Protein AF-A0A931PNJ5-F1 (afdb_monomer)

Secondary structure (DSSP, 8-state):
-----EE----TTSPPTTSGGGHHHHHHHHHHTPPEEE---PPP--HHHHHHHHHHH-GGGGGSTT-----HHHHHHHHHHHHHHHHHHHHHHHHHHHHTTHHHH-TT--EEETT----

Solvent-accessible surface area (backbone atoms only — not comparable to full-atom values): 6842 Å² total; per-residue (Å²): 139,81,88,78,56,49,74,51,86,61,58,83,84,54,76,62,78,60,42,73,84,49,48,67,58,53,54,51,35,26,76,68,53,37,36,39,34,36,54,57,40,66,65,85,64,60,67,81,57,46,49,33,24,48,33,34,75,37,69,75,45,67,73,44,98,81,41,69,95,64,60,65,71,57,20,33,51,43,23,55,56,44,58,59,34,15,29,55,44,42,49,50,53,52,48,31,40,54,78,56,39,50,57,73,81,28,80,57,51,42,83,43,72,40,86,19,82,84,120

Foldseek 3Di:
DDDQAEEDEDDQPDDQLLDCVCVVVLVVCLVVLREYEYEFDFHDDPPLLVLLLVCLVPVVSCPPPPRDPDPNVSSVVSVVVRLVRRLVVLVSVVVSCVVSCSCVVRVSYHYHYHSNPVD

Nearest PDB structures (foldseek):
  3nur-assembly1_A  TM=6.161E-01  e=8.110E-03  Staphylococcus aureus
  3fg9-assembly1_B  TM=3.879E-01  e=5.406E-01  Lactiplantibacillus plantarum
  4dmw-assembly1_A  TM=2.305E-01  e=1.718E+00  Clostridioides difficile

Structure (mmCIF, N/CA/C/O backbone):
data_AF-A0A931PNJ5-F1
#
_entry.id   AF-A0A931PNJ5-F1
#
loop_
_atom_site.group_PDB
_atom_site.id
_atom_site.type_symbol
_atom_site.label_atom_id
_atom_site.label_alt_id
_atom_site.label_comp_id
_atom_site.label_asym_id
_atom_site.label_entity_id
_atom_site.label_seq_id
_atom_site.pdbx_PDB_ins_code
_atom_site.Cartn_x
_atom_site.Cartn_y
_atom_site.Cartn_z
_atom_site.occupancy
_atom_site.B_iso_or_equiv
_atom_site.auth_seq_id
_atom_site.auth_comp_id
_atom_site.auth_asym_id
_atom_site.auth_atom_id
_atom_site.pdbx_PDB_model_num
ATOM 1 N N . MET A 1 1 ? 3.421 -19.676 21.595 1.00 74.56 1 MET A N 1
ATOM 2 C CA . MET A 1 1 ? 3.730 -18.462 20.802 1.00 74.56 1 MET A CA 1
ATOM 3 C C . MET A 1 1 ? 2.553 -17.492 20.942 1.00 74.56 1 MET A C 1
ATOM 5 O O . MET A 1 1 ? 1.430 -17.975 20.965 1.00 74.56 1 MET A O 1
ATOM 9 N N . ARG A 1 2 ? 2.766 -16.178 21.127 1.00 88.31 2 ARG A N 1
ATOM 10 C CA . ARG A 1 2 ? 1.683 -15.168 21.204 1.00 88.31 2 ARG A CA 1
ATOM 11 C C . ARG A 1 2 ? 1.774 -14.240 19.992 1.00 88.31 2 ARG A C 1
ATOM 13 O O . ARG A 1 2 ? 2.871 -13.781 19.684 1.00 88.31 2 ARG A O 1
ATOM 20 N N . LEU A 1 3 ? 0.646 -13.969 19.334 1.00 93.56 3 LEU A N 1
ATOM 21 C CA . LEU A 1 3 ? 0.572 -13.014 18.223 1.00 93.56 3 LEU A CA 1
ATOM 22 C C . LEU A 1 3 ? 0.818 -11.580 18.716 1.00 93.56 3 LEU A C 1
ATOM 24 O O . LEU A 1 3 ? 0.561 -11.257 19.879 1.00 93.56 3 LEU A O 1
ATOM 28 N N . ARG A 1 4 ? 1.343 -10.730 17.828 1.00 94.81 4 ARG A N 1
ATOM 29 C CA . ARG A 1 4 ? 1.698 -9.330 18.123 1.00 94.81 4 ARG A CA 1
ATOM 30 C C . ARG A 1 4 ? 1.040 -8.308 17.199 1.00 94.81 4 ARG A C 1
ATOM 32 O O . ARG A 1 4 ? 1.204 -7.121 17.442 1.00 94.81 4 ARG A O 1
ATOM 39 N N . GLY A 1 5 ? 0.302 -8.760 16.192 1.00 94.88 5 GLY A N 1
ATOM 40 C CA . GLY A 1 5 ? -0.344 -7.917 15.195 1.00 94.88 5 GLY A CA 1
ATOM 41 C C . GLY A 1 5 ? -1.012 -8.761 14.116 1.00 94.88 5 GLY A C 1
ATOM 42 O O . GLY A 1 5 ? -0.880 -9.989 14.117 1.00 94.88 5 GLY A O 1
ATOM 43 N N . LEU A 1 6 ? -1.713 -8.077 13.221 1.00 94.88 6 LEU A N 1
ATOM 44 C CA . LEU A 1 6 ? -2.302 -8.623 12.005 1.00 94.88 6 LEU A CA 1
ATOM 45 C C . LEU A 1 6 ? -1.754 -7.846 10.808 1.00 94.88 6 LEU A C 1
ATOM 47 O O . LEU A 1 6 ? -1.704 -6.622 10.868 1.00 94.88 6 LEU A O 1
ATOM 51 N N . ASP A 1 7 ? -1.405 -8.544 9.731 1.00 94.44 7 ASP A N 1
ATOM 52 C CA . ASP A 1 7 ? -1.092 -7.935 8.437 1.00 94.44 7 ASP A CA 1
ATOM 53 C C . ASP A 1 7 ? -2.192 -8.292 7.431 1.00 94.44 7 ASP A C 1
ATOM 55 O O . ASP A 1 7 ? -2.580 -9.460 7.324 1.00 94.44 7 ASP A O 1
ATOM 59 N N . ILE A 1 8 ? -2.724 -7.286 6.736 1.00 92.94 8 ILE A N 1
ATOM 60 C CA . ILE A 1 8 ? -3.592 -7.493 5.577 1.00 92.94 8 ILE A CA 1
ATOM 61 C C . ILE A 1 8 ? -2.733 -7.286 4.335 1.00 92.94 8 ILE A C 1
ATOM 63 O O . ILE A 1 8 ? -2.354 -6.159 4.005 1.00 92.94 8 ILE A O 1
ATOM 67 N N . ALA A 1 9 ? -2.466 -8.390 3.636 1.00 87.81 9 ALA A N 1
ATOM 68 C CA . ALA A 1 9 ? -1.747 -8.367 2.375 1.00 87.81 9 ALA A CA 1
ATOM 69 C C . ALA A 1 9 ? -2.511 -7.508 1.363 1.00 87.81 9 ALA A C 1
ATOM 71 O O . ALA A 1 9 ? -3.660 -7.785 1.013 1.00 87.81 9 ALA A O 1
ATOM 72 N N . ASN A 1 10 ? -1.857 -6.445 0.918 1.00 87.38 10 ASN A N 1
ATOM 73 C CA . ASN A 1 10 ? -2.461 -5.442 0.068 1.00 87.38 10 ASN A CA 1
ATOM 74 C C . ASN A 1 10 ? -2.487 -5.941 -1.388 1.00 87.38 10 ASN A C 1
ATOM 76 O O . ASN A 1 10 ? -1.516 -6.528 -1.872 1.00 87.38 10 ASN A O 1
ATOM 80 N N . SER A 1 11 ? -3.596 -5.735 -2.095 1.00 84.56 11 SER A N 1
ATOM 81 C CA . SER A 1 11 ? -3.750 -6.176 -3.484 1.00 84.56 11 SER A CA 1
ATOM 82 C C . SER A 1 11 ? -4.700 -5.264 -4.254 1.00 84.56 11 SER A C 1
ATOM 84 O O . SER A 1 11 ? -5.516 -4.555 -3.667 1.00 84.56 11 SER A O 1
ATOM 86 N N . ALA A 1 12 ? -4.606 -5.293 -5.585 1.00 79.50 12 ALA A N 1
ATOM 87 C CA . ALA A 1 12 ? -5.518 -4.542 -6.448 1.00 79.50 12 ALA A CA 1
ATOM 88 C C . ALA A 1 12 ? -6.967 -5.056 -6.370 1.00 79.50 12 ALA A C 1
ATOM 90 O O . ALA A 1 12 ? -7.900 -4.297 -6.608 1.00 79.50 12 ALA A O 1
ATOM 91 N N . ASP A 1 13 ? -7.142 -6.327 -6.003 1.00 86.12 13 ASP A N 1
ATOM 92 C CA . ASP A 1 13 ? -8.441 -7.000 -5.908 1.00 86.12 13 ASP A CA 1
ATOM 93 C C . ASP A 1 13 ? -9.038 -6.927 -4.494 1.00 86.12 13 ASP A C 1
ATOM 95 O O . ASP A 1 13 ? -10.051 -7.566 -4.193 1.00 86.12 13 ASP A O 1
ATOM 99 N N . LEU A 1 14 ? -8.396 -6.180 -3.591 1.00 89.44 14 LEU A N 1
ATOM 100 C CA . LEU A 1 14 ? -8.866 -6.030 -2.228 1.00 89.44 14 LEU A CA 1
ATOM 101 C C . LEU A 1 14 ? -10.219 -5.311 -2.233 1.00 89.44 14 LEU A C 1
ATOM 103 O O . LEU A 1 14 ? -10.382 -4.247 -2.835 1.00 89.44 14 LEU A O 1
ATOM 107 N N . LYS A 1 15 ? -11.203 -5.878 -1.527 1.00 94.00 15 LYS A N 1
ATOM 108 C CA . LYS A 1 15 ? -12.497 -5.217 -1.344 1.00 94.00 15 LYS A CA 1
ATOM 109 C C . LYS A 1 15 ? -12.254 -3.830 -0.732 1.00 94.00 15 LYS A C 1
ATOM 111 O O . LYS A 1 15 ? -11.513 -3.761 0.249 1.00 94.00 15 LYS A O 1
ATOM 116 N N . PRO A 1 16 ? -12.848 -2.738 -1.249 1.00 93.38 16 PRO A N 1
ATOM 117 C CA . PRO A 1 16 ? -12.517 -1.408 -0.757 1.00 93.38 16 PRO A CA 1
ATOM 118 C C . PRO A 1 16 ? -12.710 -1.291 0.754 1.00 93.38 16 PRO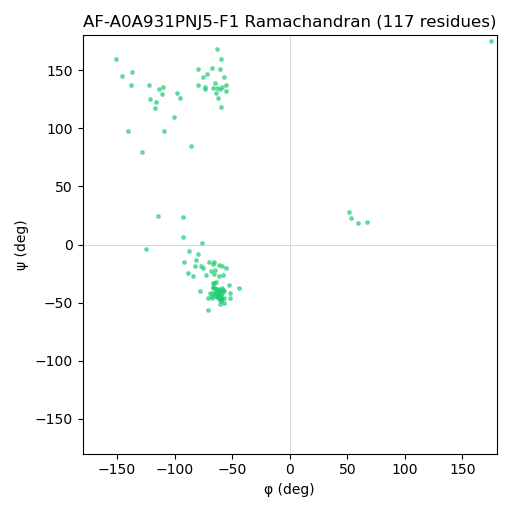 A C 1
ATOM 120 O O . PRO A 1 16 ? -13.691 -1.801 1.292 1.00 93.38 16 PRO A O 1
ATOM 123 N N . LEU A 1 17 ? -11.779 -0.644 1.456 1.00 95.25 17 LEU A N 1
ATOM 124 C CA . LEU A 1 17 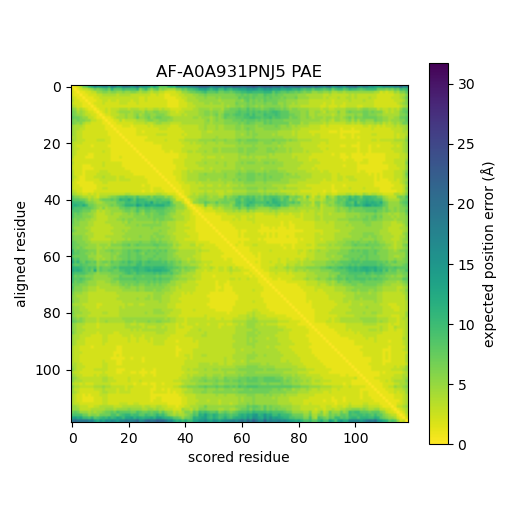? -11.754 -0.659 2.929 1.00 95.25 17 LEU A CA 1
ATOM 125 C C . LEU A 1 17 ? -12.943 0.073 3.575 1.00 95.25 17 LEU A C 1
ATOM 127 O O . LEU A 1 17 ? -13.238 -0.145 4.749 1.00 95.25 17 LEU A O 1
ATOM 131 N N . TRP A 1 18 ? -13.642 0.907 2.800 1.00 95.25 18 TRP A N 1
ATOM 132 C CA . TRP A 1 18 ? -14.896 1.552 3.192 1.00 95.25 18 TRP A CA 1
ATOM 133 C C . TRP A 1 18 ? -16.129 0.644 3.078 1.00 95.25 18 TRP A C 1
ATOM 135 O O . TRP A 1 18 ? -17.214 1.030 3.507 1.00 95.25 18 TRP A O 1
ATOM 145 N N . ASP A 1 19 ? -15.995 -0.552 2.504 1.00 97.50 19 ASP A N 1
ATOM 146 C CA . ASP A 1 19 ? -17.103 -1.492 2.370 1.00 97.50 19 ASP A CA 1
ATOM 147 C C . ASP A 1 19 ? -17.454 -2.143 3.730 1.00 97.50 19 ASP A C 1
ATOM 149 O O . ASP A 1 19 ? -16.556 -2.629 4.433 1.00 97.50 19 ASP A O 1
ATOM 153 N N . PRO A 1 20 ? -18.749 -2.223 4.109 1.00 96.00 20 PRO A N 1
ATOM 154 C CA . PRO A 1 20 ? -19.193 -2.854 5.355 1.00 96.00 20 PRO A CA 1
ATOM 155 C C . PRO A 1 20 ? -18.747 -4.308 5.544 1.00 96.00 20 PRO A C 1
ATOM 157 O O . PRO A 1 20 ? -18.715 -4.779 6.682 1.00 96.00 20 PRO A O 1
ATOM 160 N N . TYR A 1 21 ? -18.374 -5.006 4.467 1.00 97.38 21 TYR A N 1
ATOM 161 C CA . TYR A 1 21 ? -17.747 -6.328 4.492 1.00 97.38 21 TYR A CA 1
ATOM 162 C C . TYR A 1 21 ? -16.643 -6.451 5.552 1.00 97.38 21 TYR A C 1
ATOM 164 O O . TYR A 1 21 ? -16.534 -7.479 6.217 1.00 97.38 21 TYR A O 1
ATOM 172 N N . TRP A 1 22 ? -15.859 -5.392 5.760 1.00 97.38 22 TRP A N 1
ATOM 173 C CA . TRP A 1 22 ? -14.734 -5.400 6.691 1.00 97.38 22 TRP A CA 1
ATOM 174 C C . TRP A 1 22 ? -15.109 -5.177 8.158 1.00 97.38 22 TRP A C 1
ATOM 176 O O . TRP A 1 22 ? -14.288 -5.416 9.045 1.00 97.38 22 TRP A O 1
ATOM 186 N N . LYS A 1 23 ? -16.342 -4.736 8.442 1.00 97.06 23 LYS A N 1
ATOM 187 C CA . LYS A 1 23 ? -16.776 -4.354 9.792 1.00 97.06 23 LYS A CA 1
ATOM 188 C C . LYS A 1 23 ? -16.486 -5.428 10.853 1.00 97.06 23 LYS A C 1
ATOM 190 O O . LYS A 1 23 ? -15.940 -5.055 11.891 1.00 97.06 23 LYS A O 1
ATOM 195 N N . PRO A 1 24 ? -16.779 -6.727 10.630 1.00 98.06 24 PRO A N 1
ATOM 196 C CA . PRO A 1 24 ? -16.492 -7.750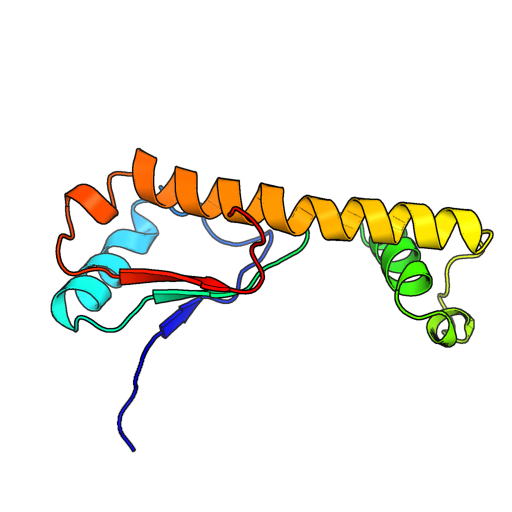 11.633 1.00 98.06 24 PRO A CA 1
ATOM 197 C C . PRO A 1 24 ? -15.002 -7.835 11.981 1.00 98.06 24 PRO A C 1
ATOM 199 O O . PRO A 1 24 ? -14.651 -7.982 13.149 1.00 98.06 24 PRO A O 1
ATOM 202 N N . LEU A 1 25 ? -14.118 -7.692 10.989 1.00 97.25 25 LEU A N 1
ATOM 203 C CA . LEU A 1 25 ? -12.675 -7.722 11.209 1.00 97.25 25 LEU A CA 1
ATOM 204 C C . LEU A 1 25 ? -12.205 -6.494 11.999 1.00 97.25 25 LEU A C 1
ATOM 206 O O . LEU A 1 25 ? -11.447 -6.637 12.957 1.00 97.25 25 LEU A O 1
ATOM 210 N N . TRP A 1 26 ? -12.692 -5.302 11.644 1.00 97.50 26 TRP A N 1
ATOM 211 C CA . TRP A 1 26 ? -12.372 -4.069 12.368 1.00 97.50 26 TRP A CA 1
ATOM 212 C C . TRP A 1 26 ? -12.781 -4.132 13.839 1.00 97.50 26 TRP A C 1
ATOM 214 O O . TRP A 1 26 ? -12.017 -3.714 14.708 1.00 97.50 26 TRP A O 1
ATOM 224 N N . ASP A 1 27 ? -13.958 -4.691 14.124 1.00 97.69 27 ASP A N 1
ATOM 225 C CA . ASP A 1 27 ? -14.471 -4.817 15.487 1.00 97.69 27 ASP A CA 1
ATOM 226 C C . ASP A 1 27 ? -13.609 -5.797 16.322 1.00 97.69 27 ASP A C 1
ATOM 228 O O . ASP A 1 27 ? -13.319 -5.534 17.490 1.00 97.69 27 ASP A O 1
ATOM 232 N N . VAL A 1 28 ? -13.107 -6.884 15.719 1.00 97.38 28 VAL A N 1
ATOM 233 C CA . VAL A 1 28 ? -12.181 -7.826 16.382 1.00 97.38 28 VAL A CA 1
ATOM 234 C C . VAL A 1 28 ? -10.807 -7.199 16.641 1.00 97.38 28 VAL A C 1
ATOM 236 O O . VAL A 1 28 ? -10.221 -7.394 17.710 1.00 97.38 28 VAL A O 1
ATOM 239 N N . ILE A 1 29 ? -10.272 -6.438 15.687 1.00 97.38 29 ILE A N 1
ATOM 240 C CA . ILE A 1 29 ? -8.980 -5.757 15.850 1.00 97.38 29 ILE A CA 1
ATOM 241 C C . ILE A 1 29 ? -9.058 -4.741 16.995 1.00 97.38 29 ILE A C 1
ATOM 243 O O . ILE A 1 29 ? -8.173 -4.722 17.853 1.00 97.38 29 ILE A O 1
ATOM 247 N N . ASP A 1 30 ? -10.136 -3.955 17.068 1.00 97.81 30 ASP A N 1
ATOM 248 C CA . ASP A 1 30 ? -10.355 -3.017 18.174 1.00 97.81 30 ASP A CA 1
ATOM 249 C C . ASP A 1 30 ? -10.412 -3.737 19.531 1.00 97.81 30 ASP A C 1
ATOM 251 O O . ASP A 1 30 ? -9.687 -3.374 20.460 1.00 97.81 30 ASP A O 1
ATOM 255 N N . ALA A 1 31 ? -11.199 -4.815 19.623 1.00 97.69 31 ALA A N 1
ATOM 256 C CA . ALA A 1 31 ? -11.372 -5.577 20.858 1.00 97.69 31 ALA A CA 1
ATOM 257 C C . ALA A 1 31 ? -10.063 -6.220 21.350 1.00 97.69 31 ALA A C 1
ATOM 259 O O . ALA A 1 31 ? -9.780 -6.245 22.551 1.00 97.69 31 ALA A O 1
ATOM 260 N N . THR A 1 32 ? -9.246 -6.733 20.427 1.00 96.81 32 THR A N 1
ATOM 261 C CA . THR A 1 32 ? -7.973 -7.398 20.749 1.00 96.81 32 THR A CA 1
ATOM 262 C C . THR A 1 32 ? -6.819 -6.427 20.974 1.00 96.81 32 THR A C 1
ATOM 264 O O . THR A 1 32 ? -5.819 -6.807 21.588 1.00 96.81 32 THR A O 1
ATOM 267 N N . LYS A 1 33 ? -6.942 -5.178 20.501 1.00 96.31 33 LYS A N 1
ATOM 268 C CA . LYS A 1 33 ? -5.900 -4.138 20.564 1.00 96.31 33 LYS A CA 1
ATOM 269 C C . LYS A 1 33 ? -4.603 -4.534 19.852 1.00 96.31 33 LYS A C 1
ATOM 271 O O . LYS A 1 33 ? -3.545 -3.953 20.116 1.00 96.31 33 LYS A O 1
ATOM 276 N N . LEU A 1 34 ? -4.669 -5.534 18.974 1.00 96.75 34 LEU A N 1
ATOM 277 C CA . LEU A 1 34 ? -3.549 -5.907 18.125 1.00 96.75 34 LEU A CA 1
ATOM 278 C C . LEU A 1 34 ? -3.390 -4.843 17.029 1.00 96.75 34 LEU A C 1
ATOM 280 O O . LEU A 1 34 ? -4.389 -4.412 16.456 1.00 96.75 34 LEU A O 1
ATOM 284 N N . PRO A 1 35 ? -2.161 -4.390 16.733 1.00 96.88 35 PRO A N 1
ATOM 285 C CA . PRO A 1 35 ? -1.935 -3.464 15.637 1.00 96.88 35 PRO A CA 1
ATOM 286 C C . PRO A 1 35 ? -2.271 -4.123 14.298 1.00 96.88 35 PRO A C 1
ATOM 288 O O . PRO A 1 35 ? -1.947 -5.291 14.063 1.00 9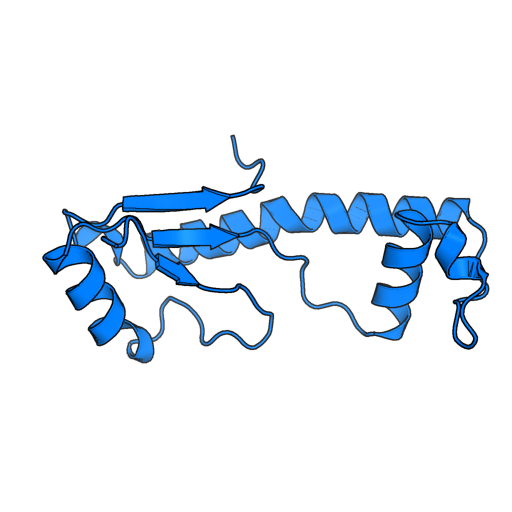6.88 35 PRO A O 1
ATOM 291 N N . LEU A 1 36 ? -2.912 -3.344 13.434 1.00 96.88 36 LEU A N 1
ATOM 292 C CA . LEU A 1 36 ? -3.193 -3.676 12.048 1.00 96.88 36 LEU A CA 1
ATOM 293 C C . LEU A 1 36 ? -2.105 -3.077 11.164 1.00 96.88 36 LEU A C 1
ATOM 295 O O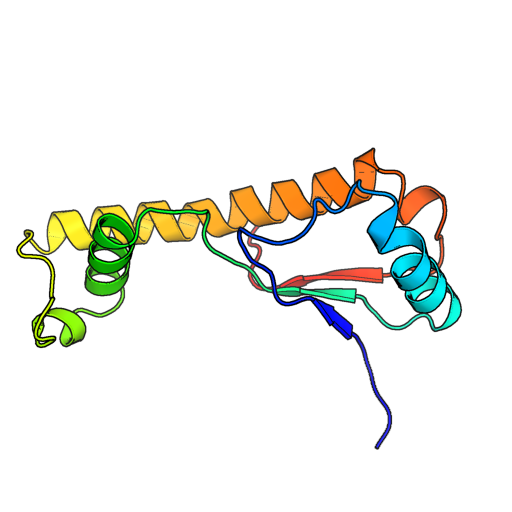 . LEU A 1 36 ? -1.862 -1.872 11.199 1.00 96.88 36 LEU A O 1
ATOM 299 N N . HIS A 1 37 ? -1.489 -3.922 10.354 1.00 95.94 37 HIS A N 1
ATOM 300 C CA . HIS A 1 37 ? -0.451 -3.573 9.408 1.00 95.94 37 HIS A CA 1
ATOM 301 C C . HIS A 1 37 ? -0.989 -3.690 7.983 1.00 95.94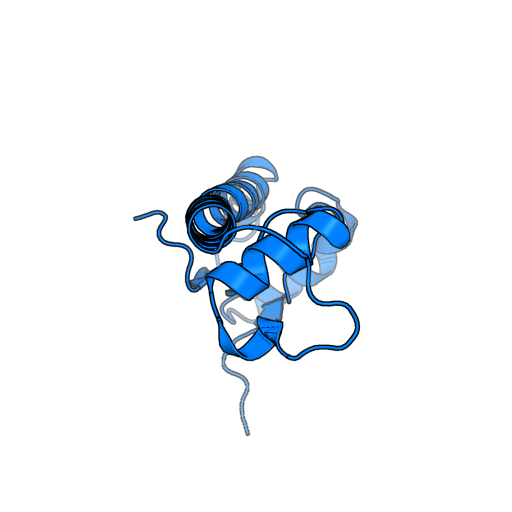 37 HIS A C 1
ATOM 303 O O . HIS A 1 37 ? -1.659 -4.664 7.636 1.00 95.94 37 HIS A O 1
ATOM 309 N N . PHE A 1 38 ? -0.674 -2.688 7.169 1.00 94.38 38 PHE A N 1
ATOM 310 C CA . PHE A 1 38 ? -0.682 -2.817 5.720 1.00 94.38 38 PHE A CA 1
ATOM 311 C C . PHE A 1 38 ? 0.740 -2.611 5.226 1.00 94.38 38 PHE A C 1
ATOM 313 O O . PHE A 1 38 ? 1.353 -1.567 5.482 1.00 94.38 38 PHE A O 1
ATOM 320 N N . HIS A 1 39 ? 1.254 -3.608 4.519 1.00 91.12 39 HIS A N 1
ATOM 321 C CA . HIS A 1 39 ? 2.482 -3.471 3.762 1.00 91.12 39 HIS A CA 1
ATOM 322 C C . HIS A 1 39 ? 2.218 -2.765 2.430 1.00 91.12 39 HIS A C 1
ATOM 324 O O . HIS A 1 39 ? 1.119 -2.839 1.867 1.00 91.12 39 HIS A O 1
ATOM 330 N N . THR A 1 40 ? 3.231 -2.057 1.939 1.00 86.25 40 THR A N 1
ATOM 331 C CA . THR A 1 40 ? 3.130 -1.306 0.695 1.00 86.25 40 THR A CA 1
ATOM 332 C C . THR A 1 40 ? 2.821 -2.204 -0.502 1.00 86.25 40 THR A C 1
ATOM 334 O O . THR A 1 40 ? 3.180 -3.383 -0.534 1.00 86.25 40 THR A O 1
ATOM 337 N N . VAL A 1 41 ? 2.147 -1.646 -1.504 1.00 82.19 41 VAL A N 1
ATOM 338 C CA . VAL A 1 41 ? 1.913 -2.314 -2.785 1.00 82.19 41 VAL A CA 1
ATOM 339 C C . VAL A 1 41 ? 1.928 -1.290 -3.906 1.00 82.19 41 VAL A C 1
ATOM 341 O O . VAL A 1 41 ? 1.452 -0.162 -3.748 1.00 82.19 41 VAL A O 1
ATOM 344 N N . SER A 1 42 ? 2.447 -1.703 -5.060 1.00 79.31 42 SER A N 1
ATOM 345 C CA . SER A 1 42 ? 2.291 -0.945 -6.299 1.00 79.31 42 SER A CA 1
ATOM 346 C C . SER A 1 42 ? 0.822 -0.778 -6.663 1.00 79.31 42 SER A C 1
ATOM 348 O O . SER A 1 42 ? -0.035 -1.555 -6.243 1.00 79.31 42 SER A O 1
ATOM 350 N N . GLY A 1 43 ? 0.513 0.209 -7.505 1.00 78.44 43 GLY A N 1
ATOM 351 C CA . GLY A 1 43 ? -0.813 0.281 -8.115 1.00 78.44 43 GLY A CA 1
ATOM 352 C C . GLY A 1 43 ? -1.088 -0.918 -9.006 1.00 78.44 43 GLY A C 1
ATOM 353 O O . GLY A 1 43 ? -0.185 -1.692 -9.348 1.00 78.44 43 GLY A O 1
ATOM 354 N N . TYR A 1 44 ? -2.352 -1.048 -9.403 1.00 84.88 44 TYR A N 1
ATOM 355 C CA . TYR A 1 44 ? -2.687 -1.920 -10.514 1.00 84.88 44 TYR A CA 1
ATOM 356 C C . TYR A 1 44 ? -2.001 -1.399 -11.776 1.00 84.88 44 TYR A C 1
ATOM 358 O O . TYR A 1 44 ? -2.164 -0.239 -12.161 1.00 84.88 44 TYR A O 1
ATOM 366 N N . VAL A 1 45 ? -1.245 -2.278 -12.418 1.00 87.00 45 VAL A N 1
ATOM 367 C CA . VAL A 1 45 ? -0.575 -2.026 -13.688 1.00 87.00 45 VAL A CA 1
ATOM 368 C C . VAL A 1 45 ? -0.749 -3.273 -14.555 1.00 87.00 45 VAL A C 1
ATOM 370 O O . VAL A 1 45 ? -0.600 -4.382 -14.035 1.00 87.00 45 VAL A O 1
ATOM 373 N N . PRO A 1 46 ? -1.060 -3.139 -15.858 1.00 91.06 46 PRO A N 1
ATOM 374 C CA . PRO A 1 46 ? -1.137 -4.292 -16.747 1.00 91.06 46 PRO A CA 1
ATOM 375 C C . PRO A 1 46 ? 0.174 -5.088 -16.761 1.00 91.06 46 PRO A C 1
ATOM 377 O O . PRO A 1 46 ? 1.259 -4.502 -16.739 1.00 91.06 46 PRO A O 1
ATOM 380 N N . ASP A 1 47 ? 0.088 -6.414 -16.871 1.00 91.12 47 ASP A N 1
ATOM 381 C CA . ASP A 1 47 ? 1.240 -7.324 -16.774 1.00 91.12 47 ASP A CA 1
ATOM 382 C C . ASP A 1 47 ? 2.413 -6.957 -17.692 1.00 91.12 47 ASP A C 1
ATOM 384 O O . ASP A 1 47 ? 3.570 -6.986 -17.269 1.00 91.12 47 ASP A O 1
ATOM 388 N N . HIS A 1 48 ? 2.132 -6.566 -18.938 1.00 92.50 48 HIS A N 1
ATOM 389 C CA . HIS A 1 48 ? 3.175 -6.186 -19.893 1.00 92.50 48 HIS A CA 1
ATOM 390 C C . HIS A 1 48 ? 3.953 -4.932 -19.452 1.00 92.50 48 HIS A C 1
ATOM 392 O O . HIS A 1 48 ? 5.158 -4.851 -19.679 1.00 92.50 48 HIS A O 1
ATOM 398 N N . ILE A 1 49 ? 3.307 -3.994 -18.749 1.00 93.56 49 ILE A N 1
ATOM 399 C CA . ILE A 1 49 ? 3.959 -2.822 -18.147 1.00 93.56 49 ILE A CA 1
ATOM 400 C C . ILE A 1 49 ? 4.689 -3.213 -16.859 1.00 93.56 49 ILE A C 1
ATOM 402 O O . ILE A 1 49 ? 5.819 -2.783 -16.623 1.00 93.56 49 ILE A O 1
ATOM 406 N N . ARG A 1 50 ? 4.085 -4.083 -16.041 1.00 92.75 50 ARG A N 1
ATOM 407 C CA . ARG A 1 50 ? 4.682 -4.570 -14.789 1.00 92.75 50 ARG A CA 1
ATOM 408 C C . ARG A 1 50 ? 6.039 -5.236 -15.017 1.00 92.75 50 ARG A C 1
ATOM 410 O O . ARG A 1 50 ? 6.974 -5.019 -14.248 1.00 92.75 50 ARG A O 1
ATOM 417 N N . LYS A 1 51 ? 6.173 -6.016 -16.093 1.00 95.00 51 LYS A N 1
ATOM 418 C CA . LYS A 1 51 ? 7.447 -6.644 -16.477 1.00 95.00 51 LYS A CA 1
ATOM 419 C C . LYS A 1 51 ? 8.532 -5.609 -16.787 1.00 95.00 51 LYS A C 1
ATOM 421 O O . LYS A 1 51 ? 9.674 -5.807 -16.380 1.00 95.00 51 LYS A O 1
ATOM 426 N N . ILE A 1 52 ? 8.179 -4.489 -17.429 1.00 96.62 52 ILE A N 1
ATOM 427 C CA . ILE A 1 52 ? 9.114 -3.383 -17.710 1.00 96.62 52 ILE A CA 1
ATOM 428 C C . ILE A 1 52 ? 9.586 -2.739 -16.401 1.00 96.62 52 ILE A C 1
ATOM 430 O O . ILE A 1 52 ? 10.781 -2.511 -16.218 1.00 96.62 52 ILE A O 1
ATOM 434 N N . MET A 1 53 ? 8.666 -2.497 -15.462 1.00 95.31 53 MET A N 1
ATOM 435 C CA . MET A 1 53 ? 9.001 -1.950 -14.141 1.00 95.31 53 MET A CA 1
ATOM 436 C C . MET A 1 53 ? 9.957 -2.874 -13.385 1.00 95.31 53 MET A C 1
ATOM 438 O O . MET A 1 53 ? 10.959 -2.423 -12.839 1.00 95.31 53 MET A O 1
ATOM 442 N N . PHE A 1 54 ? 9.678 -4.179 -13.376 1.00 94.38 54 PHE A N 1
ATOM 443 C CA . PHE A 1 54 ? 10.542 -5.142 -12.701 1.00 94.38 54 PHE A CA 1
ATOM 444 C C . PHE A 1 54 ? 11.917 -5.269 -13.351 1.00 94.38 54 PHE A C 1
ATOM 446 O O . PHE A 1 54 ? 12.900 -5.371 -12.623 1.00 94.38 54 PHE A O 1
ATOM 453 N N . LEU A 1 55 ? 12.013 -5.198 -14.681 1.00 96.88 55 LEU A N 1
ATOM 454 C CA . LEU A 1 55 ? 13.300 -5.126 -15.375 1.00 96.88 55 LEU A CA 1
ATOM 455 C C . LEU A 1 55 ? 14.128 -3.911 -14.920 1.00 96.88 55 LEU A C 1
ATOM 457 O O . LEU A 1 55 ? 15.339 -4.015 -14.746 1.00 96.88 55 LEU A O 1
ATOM 461 N N . GLY A 1 56 ? 13.482 -2.764 -14.695 1.00 96.50 56 GLY A N 1
ATOM 462 C CA . GLY A 1 56 ? 14.150 -1.556 -14.211 1.00 96.50 56 GLY A CA 1
ATOM 463 C C . GLY A 1 56 ? 14.711 -1.671 -12.792 1.00 96.50 56 GLY A C 1
ATOM 464 O O . GLY A 1 56 ? 15.747 -1.069 -12.512 1.00 96.50 56 GLY A O 1
ATOM 465 N N . GLY A 1 57 ? 14.046 -2.439 -11.921 1.00 94.88 57 GLY A N 1
ATOM 466 C CA . GLY A 1 57 ? 14.482 -2.688 -10.542 1.00 94.88 57 GLY A CA 1
ATOM 467 C C . GLY A 1 57 ? 15.500 -3.821 -10.400 1.00 94.88 57 GLY A C 1
ATOM 468 O O . GLY A 1 57 ? 16.319 -3.801 -9.486 1.00 94.88 57 GLY A O 1
ATOM 469 N N . ASP A 1 58 ? 15.475 -4.788 -11.315 1.00 96.12 58 ASP A N 1
ATOM 47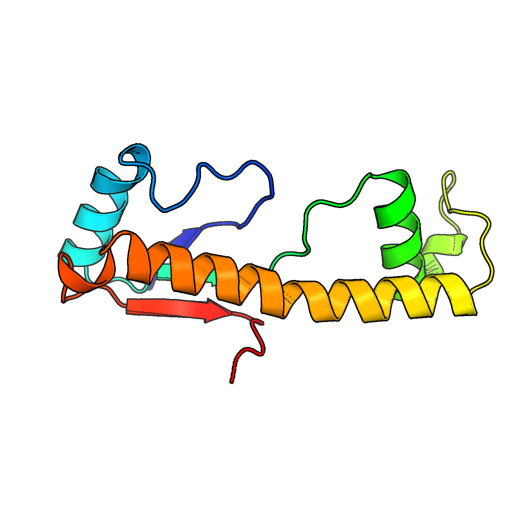0 C CA . ASP A 1 58 ? 16.395 -5.922 -11.345 1.00 96.12 58 ASP A CA 1
ATOM 471 C C . ASP A 1 58 ? 16.806 -6.244 -12.796 1.00 96.12 58 ASP A C 1
ATOM 473 O O . ASP A 1 58 ? 16.093 -6.963 -13.506 1.00 96.12 58 ASP A O 1
ATOM 477 N N . PRO A 1 59 ? 17.982 -5.761 -13.245 1.00 94.81 59 PRO A N 1
ATOM 478 C CA . PRO A 1 59 ? 18.477 -6.003 -14.599 1.00 94.81 59 PRO A CA 1
ATOM 479 C C . PRO A 1 59 ? 18.719 -7.480 -14.932 1.00 94.81 59 PRO A C 1
ATOM 481 O O . PRO A 1 59 ? 18.807 -7.830 -16.109 1.00 94.81 59 PRO A O 1
ATOM 484 N N . SER A 1 60 ? 18.823 -8.371 -13.935 1.00 95.56 60 SER A N 1
ATOM 485 C CA . SER A 1 60 ? 18.984 -9.807 -14.197 1.00 95.56 60 SER A CA 1
ATOM 486 C C . SER A 1 60 ? 17.757 -10.409 -14.894 1.00 95.56 60 SER A C 1
ATOM 488 O O . SER A 1 60 ? 17.882 -11.399 -15.620 1.00 95.56 60 SER A O 1
ATOM 490 N N . ARG A 1 61 ? 16.596 -9.750 -14.774 1.00 95.06 61 ARG A N 1
ATOM 491 C CA . ARG A 1 61 ? 15.337 -10.127 -15.430 1.00 95.06 61 ARG A CA 1
ATOM 492 C C . ARG A 1 61 ? 15.364 -10.012 -16.947 1.00 95.06 61 ARG A C 1
ATOM 494 O O . ARG A 1 61 ? 14.519 -10.622 -17.590 1.00 95.06 61 ARG A O 1
ATOM 501 N N . ALA A 1 62 ? 16.352 -9.328 -17.524 1.00 94.38 62 ALA A N 1
ATOM 502 C CA . ALA A 1 62 ? 16.584 -9.326 -18.969 1.00 94.38 62 ALA A CA 1
ATOM 503 C C . ALA A 1 62 ? 16.833 -10.738 -19.539 1.00 94.38 62 ALA A C 1
ATOM 505 O O . ALA A 1 62 ? 16.724 -10.946 -20.740 1.00 94.38 62 ALA A O 1
ATOM 506 N N . LYS A 1 63 ? 17.185 -11.710 -18.684 1.00 94.56 63 LYS A N 1
ATOM 507 C CA . LYS A 1 63 ? 17.441 -13.107 -19.066 1.00 94.56 63 LYS A CA 1
ATOM 508 C C . LYS A 1 63 ? 16.185 -13.984 -19.084 1.00 94.56 63 LYS A C 1
ATOM 510 O O . LYS A 1 63 ? 16.290 -15.164 -19.411 1.00 94.56 63 LYS A O 1
ATOM 515 N N . LEU A 1 64 ? 15.030 -13.464 -18.665 1.00 94.12 64 LEU A N 1
ATOM 516 C CA . LEU A 1 64 ? 13.794 -14.243 -18.627 1.00 94.12 64 LEU A CA 1
ATOM 517 C C . LEU A 1 64 ? 13.261 -14.493 -20.050 1.00 94.12 64 LEU A C 1
ATOM 519 O O . LEU A 1 64 ? 13.409 -13.620 -20.904 1.00 94.12 64 LEU A O 1
ATOM 523 N N . PRO A 1 65 ? 12.610 -15.644 -20.315 1.00 93.75 65 PRO A N 1
ATOM 524 C CA . PRO A 1 65 ? 12.092 -15.972 -21.648 1.00 93.75 65 PRO A CA 1
ATOM 525 C C . PRO A 1 65 ? 11.089 -14.955 -22.211 1.00 93.75 65 PRO A C 1
ATOM 527 O O . PRO A 1 65 ? 10.947 -14.832 -23.421 1.00 93.75 65 PRO A O 1
ATOM 530 N N . ASP A 1 66 ? 10.387 -14.239 -21.334 1.00 92.44 66 ASP A N 1
ATOM 531 C CA . ASP A 1 66 ? 9.358 -13.248 -21.645 1.00 92.44 66 ASP A CA 1
ATOM 532 C C . ASP A 1 66 ? 9.770 -11.825 -21.226 1.00 92.44 66 ASP A C 1
ATOM 534 O O . ASP A 1 66 ? 8.914 -10.971 -20.957 1.00 92.44 66 ASP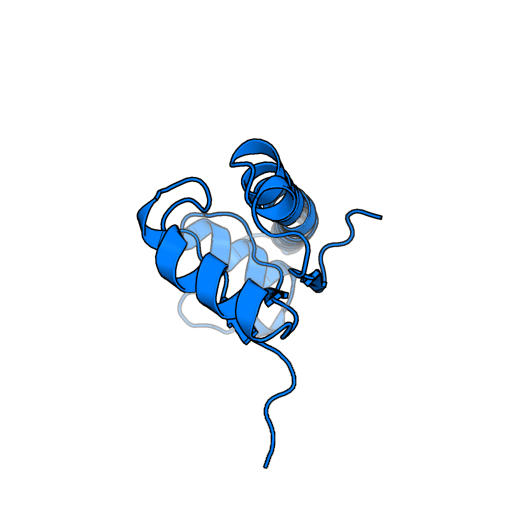 A O 1
ATOM 538 N N . ALA A 1 67 ? 11.082 -11.577 -21.135 1.00 94.31 67 ALA A N 1
ATOM 539 C CA . ALA A 1 67 ? 11.623 -10.270 -20.801 1.00 94.31 67 ALA A CA 1
ATOM 540 C C . ALA A 1 67 ? 11.191 -9.217 -21.843 1.00 94.31 67 ALA A C 1
ATOM 542 O O . ALA A 1 67 ? 11.292 -9.465 -23.046 1.00 94.31 67 ALA A O 1
ATOM 543 N N . PRO A 1 68 ? 10.729 -8.029 -21.412 1.00 95.19 68 PRO A N 1
ATOM 544 C CA . PRO A 1 68 ? 10.403 -6.948 -22.334 1.00 95.19 68 PRO A CA 1
ATOM 545 C C . PRO A 1 68 ? 11.640 -6.472 -23.098 1.00 95.19 68 PRO A C 1
ATOM 547 O O . PRO A 1 68 ? 12.673 -6.195 -22.487 1.00 95.19 68 PRO A O 1
ATOM 550 N N . ASP A 1 69 ? 11.502 -6.294 -24.410 1.00 94.94 69 ASP A N 1
ATOM 551 C CA . ASP A 1 69 ? 12.531 -5.680 -25.251 1.00 94.94 69 ASP A CA 1
ATOM 552 C C . ASP A 1 69 ? 12.389 -4.151 -25.224 1.00 94.94 69 ASP A C 1
ATOM 554 O O . ASP A 1 69 ? 11.690 -3.542 -26.036 1.00 94.94 69 ASP A O 1
ATOM 558 N N . VAL A 1 70 ? 12.981 -3.527 -24.204 1.00 96.69 70 VAL A N 1
ATOM 559 C CA . VAL A 1 70 ? 12.989 -2.069 -24.027 1.00 96.69 70 VAL A CA 1
ATOM 560 C C . VAL A 1 70 ? 14.371 -1.581 -23.586 1.00 96.69 70 VAL A C 1
ATOM 562 O O . VAL A 1 70 ? 15.060 -2.272 -22.830 1.00 96.69 70 VAL A O 1
ATOM 565 N N . PRO A 1 71 ? 14.789 -0.358 -23.968 1.00 97.25 71 PRO A N 1
ATOM 566 C CA . PRO A 1 71 ? 16.036 0.208 -23.472 1.00 97.25 71 PRO A CA 1
ATOM 567 C C . PRO A 1 71 ? 16.042 0.317 -21.940 1.00 97.25 71 PRO A C 1
ATOM 569 O O . PRO A 1 71 ? 15.096 0.827 -21.337 1.00 97.25 71 PRO A O 1
ATOM 572 N N . MET A 1 72 ? 17.147 -0.066 -21.295 1.00 96.25 72 MET A N 1
ATOM 573 C CA . MET A 1 72 ? 17.279 0.001 -19.831 1.00 96.25 72 MET A CA 1
ATOM 574 C C . MET A 1 72 ? 16.962 1.373 -19.202 1.00 96.25 72 MET A C 1
ATOM 576 O O . MET A 1 72 ? 16.404 1.389 -18.104 1.00 96.25 72 MET A O 1
ATOM 580 N N . PRO A 1 73 ? 17.263 2.531 -19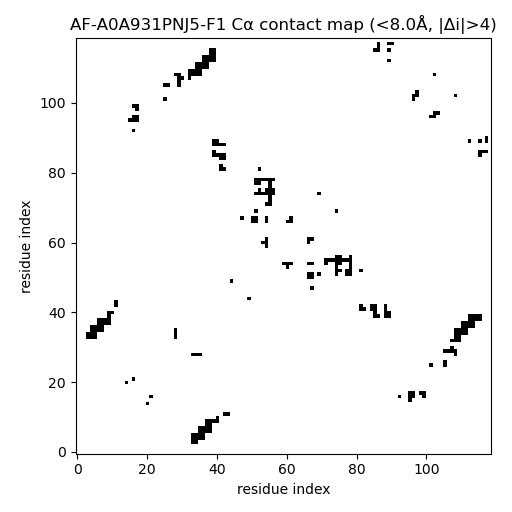.829 1.00 97.50 73 PRO A N 1
ATOM 581 C CA . PRO A 1 73 ? 16.807 3.822 -19.313 1.00 97.50 73 PRO A CA 1
ATOM 582 C C . PRO A 1 73 ? 15.279 3.935 -19.192 1.00 97.50 73 PRO A C 1
ATOM 584 O O . PRO A 1 73 ? 14.797 4.484 -18.205 1.00 97.50 73 PRO A O 1
ATOM 587 N N . VAL A 1 74 ? 14.523 3.368 -20.140 1.00 97.00 74 VAL A N 1
ATOM 588 C CA . VAL A 1 74 ? 13.051 3.337 -20.107 1.00 97.00 74 VAL A CA 1
ATOM 589 C C . VAL A 1 74 ? 12.567 2.449 -18.963 1.00 97.00 74 VAL A C 1
ATOM 591 O O . VAL A 1 74 ? 11.722 2.872 -18.177 1.00 97.00 74 VAL A O 1
ATOM 594 N N . ALA A 1 75 ? 13.148 1.255 -18.808 1.00 97.31 75 ALA A N 1
ATOM 595 C CA . ALA A 1 75 ? 12.808 0.351 -17.710 1.00 97.31 75 ALA A CA 1
ATOM 596 C C . ALA A 1 75 ? 13.078 0.988 -16.334 1.00 97.31 75 ALA A C 1
ATOM 598 O O . ALA A 1 75 ? 12.232 0.931 -15.443 1.00 97.31 75 ALA A O 1
ATOM 599 N N . ARG A 1 76 ? 14.224 1.664 -16.168 1.00 96.56 76 ARG A N 1
ATOM 600 C CA . ARG A 1 76 ? 14.561 2.388 -14.930 1.00 96.56 76 ARG A CA 1
ATOM 601 C C . ARG A 1 76 ? 13.600 3.535 -14.639 1.00 96.56 76 ARG A C 1
ATOM 603 O O . ARG A 1 76 ? 13.202 3.696 -13.490 1.00 96.56 76 ARG A O 1
ATOM 610 N N . ALA A 1 77 ? 13.209 4.303 -15.656 1.00 96.38 77 ALA A N 1
ATOM 611 C CA . ALA A 1 77 ? 12.202 5.348 -15.494 1.00 96.38 77 ALA A CA 1
ATOM 612 C C . ALA A 1 77 ? 10.858 4.754 -15.038 1.00 96.38 77 ALA A C 1
ATOM 614 O O . ALA A 1 77 ? 10.280 5.234 -14.067 1.00 96.38 77 ALA A O 1
ATOM 615 N N . ALA A 1 78 ? 10.414 3.655 -15.659 1.00 95.25 78 ALA A N 1
ATOM 616 C CA . ALA A 1 78 ? 9.193 2.956 -15.261 1.00 95.25 78 ALA A CA 1
ATOM 617 C C . ALA A 1 78 ? 9.259 2.433 -13.815 1.00 95.25 78 ALA A C 1
ATOM 619 O O . ALA A 1 78 ? 8.293 2.567 -13.065 1.00 95.25 78 ALA A O 1
ATOM 620 N N . PHE A 1 79 ? 10.398 1.871 -13.399 1.00 94.50 79 PHE A N 1
ATOM 621 C CA . PHE A 1 79 ? 10.607 1.427 -12.020 1.00 94.50 79 PHE A CA 1
ATOM 622 C C . PHE A 1 79 ? 10.554 2.588 -11.024 1.00 94.50 79 PHE A C 1
ATOM 624 O O . PHE A 1 79 ? 9.866 2.484 -10.013 1.00 94.50 79 PHE A O 1
ATOM 631 N N . ALA A 1 80 ? 11.219 3.705 -11.330 1.00 93.06 80 ALA A N 1
ATOM 632 C CA . ALA A 1 80 ? 11.195 4.895 -10.486 1.00 93.06 80 ALA A CA 1
ATOM 633 C C . ALA A 1 80 ? 9.765 5.432 -10.309 1.00 93.06 80 ALA A C 1
ATOM 635 O O . ALA A 1 80 ? 9.339 5.671 -9.182 1.00 93.06 80 ALA A O 1
ATOM 636 N N . SER A 1 81 ? 8.994 5.539 -11.398 1.00 91.50 81 SER A N 1
ATOM 637 C CA . SER A 1 81 ? 7.582 5.939 -11.333 1.00 91.50 81 SER A CA 1
ATOM 638 C C . SER A 1 81 ? 6.731 4.962 -10.518 1.00 91.50 81 SER A C 1
ATOM 640 O O . SER A 1 81 ? 5.882 5.393 -9.741 1.00 91.50 81 SER A O 1
ATOM 642 N N . ASN A 1 82 ? 6.968 3.655 -10.659 1.00 90.50 82 ASN A N 1
ATOM 643 C CA . ASN A 1 82 ? 6.256 2.630 -9.897 1.00 90.50 82 ASN A CA 1
ATOM 644 C C . ASN A 1 82 ? 6.557 2.713 -8.394 1.00 90.50 82 ASN A C 1
ATOM 646 O O . ASN A 1 82 ? 5.628 2.636 -7.596 1.00 90.50 82 ASN A O 1
ATOM 650 N N . ILE A 1 83 ? 7.821 2.922 -8.000 1.00 87.88 83 ILE A N 1
ATOM 651 C CA . ILE A 1 83 ? 8.168 3.109 -6.584 1.00 87.88 83 ILE A CA 1
ATOM 652 C C . ILE A 1 83 ? 7.378 4.279 -6.009 1.00 87.88 83 ILE A C 1
ATOM 654 O O . ILE A 1 83 ? 6.796 4.110 -4.954 1.00 87.88 83 ILE A O 1
ATOM 658 N N . THR A 1 84 ? 7.288 5.424 -6.695 1.00 85.94 84 THR A N 1
ATOM 659 C CA . THR A 1 84 ? 6.505 6.583 -6.217 1.00 85.94 84 THR A CA 1
ATOM 660 C C . THR A 1 84 ? 5.009 6.284 -6.056 1.00 85.94 84 THR A C 1
ATOM 662 O O . THR A 1 84 ? 4.322 6.907 -5.244 1.00 85.94 84 THR A O 1
ATOM 665 N N . GLN A 1 85 ? 4.471 5.326 -6.813 1.00 88.06 85 GLN A N 1
ATOM 666 C CA . GLN A 1 85 ? 3.069 4.931 -6.696 1.00 88.06 85 GLN A CA 1
ATOM 667 C C . GLN A 1 85 ? 2.765 4.230 -5.364 1.00 88.06 85 GLN A C 1
ATOM 669 O O . GLN A 1 85 ? 1.617 4.247 -4.919 1.00 88.06 85 GLN A O 1
ATOM 674 N N . PHE A 1 86 ? 3.772 3.656 -4.701 1.00 88.44 86 PHE A N 1
ATOM 675 C CA . PHE A 1 86 ? 3.611 2.956 -3.426 1.00 88.44 86 PHE A CA 1
ATOM 676 C C . PHE A 1 86 ? 3.047 3.914 -2.369 1.00 88.44 86 PHE A C 1
ATOM 678 O O . PHE A 1 86 ? 2.041 3.625 -1.726 1.00 88.44 86 PHE A O 1
ATOM 685 N N . GLN A 1 87 ? 3.622 5.112 -2.275 1.00 88.19 87 GLN A N 1
ATOM 686 C CA . GLN A 1 87 ? 3.211 6.180 -1.366 1.00 88.19 87 GLN A CA 1
ATOM 687 C C . GLN A 1 87 ? 1.770 6.618 -1.649 1.00 88.19 87 GLN A C 1
ATOM 689 O O . GLN A 1 87 ? 0.967 6.757 -0.727 1.00 88.19 87 GLN A O 1
ATOM 694 N N . MET A 1 88 ? 1.418 6.791 -2.927 1.00 89.56 88 MET A N 1
ATOM 695 C CA . MET A 1 88 ? 0.072 7.211 -3.334 1.00 89.56 88 MET A CA 1
ATOM 696 C C . MET A 1 88 ? -0.987 6.168 -2.967 1.00 89.56 88 MET A C 1
ATOM 698 O O . MET A 1 88 ? -2.059 6.514 -2.467 1.00 89.56 88 MET A O 1
ATOM 702 N N . ASN A 1 89 ? -0.679 4.885 -3.145 1.00 89.56 89 ASN A N 1
ATOM 703 C CA . ASN A 1 89 ? -1.568 3.809 -2.724 1.00 89.56 89 ASN A CA 1
ATOM 704 C C . ASN A 1 89 ? -1.715 3.739 -1.208 1.00 89.56 89 ASN A C 1
ATOM 706 O O . ASN A 1 89 ? -2.823 3.574 -0.702 1.00 89.56 89 ASN A O 1
ATOM 710 N N . MET A 1 90 ? -0.623 3.898 -0.464 1.00 91.62 90 MET A N 1
ATOM 711 C CA . MET A 1 90 ? -0.689 3.892 0.995 1.00 91.62 90 MET A CA 1
ATOM 712 C C . MET A 1 90 ? -1.457 5.101 1.539 1.00 91.62 90 MET A C 1
ATOM 714 O O . MET A 1 90 ? -2.207 4.962 2.506 1.00 91.62 90 MET A O 1
ATOM 718 N N . ALA A 1 91 ? -1.375 6.256 0.873 1.00 91.88 91 ALA A N 1
ATOM 719 C CA . ALA A 1 91 ? -2.252 7.389 1.147 1.00 91.88 91 ALA A CA 1
ATOM 720 C C . ALA A 1 91 ? -3.729 7.052 0.859 1.00 91.88 91 ALA A C 1
ATOM 722 O O . ALA A 1 91 ? -4.607 7.417 1.644 1.00 91.88 91 ALA A O 1
ATOM 723 N N . SER A 1 92 ? -4.025 6.302 -0.209 1.00 91.75 92 SER A N 1
ATOM 724 C CA . SER A 1 92 ? -5.382 5.803 -0.479 1.00 91.75 92 SER A CA 1
ATOM 725 C C . SER A 1 92 ? -5.892 4.873 0.631 1.00 91.75 92 SER A C 1
ATOM 727 O O . SER A 1 92 ? -7.020 5.040 1.094 1.00 91.75 92 SER A O 1
ATOM 729 N N . ILE A 1 93 ? -5.060 3.961 1.147 1.00 93.50 93 ILE A N 1
ATOM 730 C CA . ILE A 1 93 ? -5.404 3.110 2.300 1.00 93.50 93 ILE A CA 1
ATOM 731 C C . ILE A 1 93 ? -5.703 3.965 3.536 1.00 93.50 93 ILE A C 1
ATOM 733 O O . ILE A 1 93 ? -6.761 3.815 4.148 1.00 93.50 93 ILE A O 1
ATOM 737 N N . LEU A 1 94 ? -4.810 4.898 3.886 1.00 94.31 94 LEU A N 1
ATOM 738 C CA . LEU A 1 94 ? -4.983 5.778 5.044 1.00 94.31 94 LEU A CA 1
ATOM 739 C C . LEU A 1 94 ? -6.287 6.579 4.957 1.00 94.31 94 LEU A C 1
ATOM 741 O O . LEU A 1 94 ? -7.084 6.586 5.896 1.00 94.31 94 LEU A O 1
ATOM 745 N N . THR A 1 95 ? -6.513 7.233 3.820 1.00 95.38 95 THR A N 1
ATOM 746 C CA . THR A 1 95 ? -7.709 8.053 3.591 1.00 95.38 95 THR A CA 1
ATOM 747 C C . THR A 1 95 ? -8.977 7.207 3.608 1.00 95.38 95 THR A C 1
ATOM 749 O O . THR A 1 95 ? -9.958 7.623 4.214 1.00 95.38 95 THR A O 1
ATOM 752 N N . SER A 1 96 ? -8.949 5.988 3.064 1.00 95.50 96 SER A N 1
ATOM 753 C CA . SER A 1 96 ? -10.068 5.041 3.157 1.00 95.50 96 SER A CA 1
ATOM 754 C C . SER A 1 96 ? -10.426 4.716 4.606 1.00 95.50 96 SER A C 1
ATOM 756 O O . SER A 1 96 ? -11.594 4.775 4.979 1.00 95.50 96 SER A O 1
ATOM 758 N N . MET A 1 97 ? -9.427 4.424 5.444 1.00 96.12 97 MET A N 1
ATOM 759 C CA . MET A 1 97 ? -9.636 4.110 6.863 1.00 96.12 97 MET A CA 1
ATOM 760 C C . MET A 1 97 ? -10.188 5.308 7.649 1.00 96.12 97 MET A C 1
ATOM 762 O O . MET A 1 97 ? -11.027 5.133 8.535 1.00 96.12 97 MET A O 1
ATOM 766 N N . ILE A 1 98 ? -9.730 6.522 7.325 1.00 96.25 98 ILE A N 1
ATOM 767 C CA . ILE A 1 98 ? -10.193 7.765 7.954 1.00 96.25 98 ILE A CA 1
ATOM 768 C C . ILE A 1 98 ? -11.621 8.096 7.512 1.00 96.25 98 ILE A C 1
ATOM 770 O O . ILE A 1 98 ? -12.502 8.227 8.357 1.00 96.25 98 ILE A O 1
ATOM 774 N N . PHE A 1 99 ? -11.871 8.207 6.206 1.00 97.31 99 PHE A N 1
ATOM 775 C CA . PHE A 1 99 ? -13.151 8.685 5.676 1.00 97.31 99 PHE A CA 1
ATOM 776 C C . PHE A 1 99 ? -14.275 7.651 5.757 1.00 97.31 99 PHE A C 1
ATOM 778 O O . PHE A 1 99 ? -15.441 8.032 5.789 1.00 97.31 99 PHE A O 1
ATOM 785 N N . ALA A 1 100 ? -13.959 6.360 5.888 1.00 96.81 100 ALA A N 1
ATOM 786 C CA . ALA A 1 100 ? -14.943 5.353 6.287 1.00 96.81 100 ALA A CA 1
ATOM 787 C C . ALA A 1 100 ? -15.265 5.383 7.796 1.00 96.81 100 ALA A C 1
ATOM 789 O O . ALA A 1 100 ? -16.018 4.544 8.294 1.00 96.81 100 ALA A O 1
ATOM 790 N N . GLY A 1 101 ? -14.662 6.307 8.553 1.00 96.94 101 GLY A N 1
ATOM 791 C CA . GLY A 1 101 ? -14.856 6.449 9.992 1.00 96.94 101 GLY A CA 1
ATOM 792 C C . GLY A 1 101 ? -14.310 5.268 10.791 1.00 96.94 101 GLY A C 1
ATOM 793 O O . GLY A 1 101 ? -14.731 5.060 11.929 1.00 96.94 101 GLY A O 1
ATOM 794 N N . VAL A 1 102 ? -13.408 4.446 10.237 1.00 97.12 102 VAL A N 1
ATOM 795 C CA . VAL A 1 102 ? -12.986 3.212 10.917 1.00 97.12 102 VAL A CA 1
ATOM 796 C C . VAL A 1 102 ? -12.320 3.548 12.248 1.00 97.12 102 VAL A C 1
ATOM 798 O O . VAL A 1 102 ? -12.698 2.977 13.267 1.00 97.12 102 VAL A O 1
ATOM 801 N N . LEU A 1 103 ? -11.406 4.521 12.240 1.00 95.75 103 LEU A N 1
ATOM 802 C CA . LEU A 1 103 ? -10.650 4.970 13.415 1.00 95.75 103 LEU A CA 1
ATOM 803 C C . LEU A 1 103 ? -11.499 5.775 14.414 1.00 95.75 103 LEU A C 1
ATOM 805 O O . LEU A 1 103 ? -11.210 5.780 15.608 1.00 95.75 103 LEU A O 1
ATOM 809 N N . GLU A 1 104 ? -12.562 6.438 13.951 1.00 96.38 104 GLU A N 1
ATOM 810 C CA . GLU A 1 104 ? -13.477 7.177 14.826 1.00 96.38 104 GLU A CA 1
ATOM 811 C C . GLU A 1 104 ? -14.329 6.228 15.670 1.00 96.38 104 GLU A C 1
ATOM 813 O O . GLU A 1 104 ? -14.438 6.410 16.882 1.00 96.38 104 GLU A O 1
ATOM 818 N N . HIS A 1 105 ? -14.888 5.190 15.046 1.00 96.44 105 HIS A N 1
ATOM 819 C CA . HIS A 1 105 ? -15.745 4.218 15.724 1.00 96.44 105 HIS A CA 1
ATOM 820 C C . HIS A 1 105 ? -14.955 3.207 16.574 1.00 96.44 105 HIS A C 1
ATOM 822 O O . HIS A 1 105 ? -15.538 2.544 17.429 1.00 96.44 105 HIS A O 1
ATOM 828 N N . ARG A 1 106 ? -13.643 3.056 16.334 1.00 97.25 106 ARG A N 1
ATOM 829 C CA . ARG A 1 106 ? -12.776 2.025 16.937 1.00 97.25 106 ARG A CA 1
ATOM 830 C C . ARG A 1 106 ? -11.534 2.657 17.546 1.00 97.25 106 ARG A C 1
ATOM 832 O O . ARG A 1 106 ? -10.455 2.691 16.954 1.00 97.25 106 ARG A O 1
ATOM 839 N N . ARG A 1 107 ? -11.725 3.207 18.745 1.00 95.81 107 ARG A N 1
ATOM 840 C CA . ARG A 1 107 ? -10.747 4.056 19.442 1.00 95.81 107 ARG A CA 1
ATOM 841 C C . ARG A 1 107 ? -9.511 3.299 19.935 1.00 95.81 107 ARG A C 1
ATOM 843 O O . ARG A 1 107 ? -8.531 3.944 20.298 1.00 95.81 107 ARG A O 1
ATOM 850 N N . ASN A 1 108 ? -9.546 1.967 19.990 1.00 96.94 108 ASN A N 1
ATOM 851 C CA . ASN A 1 108 ? -8.399 1.155 20.394 1.00 96.94 108 ASN A CA 1
ATOM 852 C C . ASN A 1 108 ? -7.532 0.726 19.205 1.00 96.94 108 ASN A C 1
ATOM 854 O O . ASN A 1 108 ? -6.407 0.259 19.416 1.00 96.94 108 ASN A O 1
ATOM 858 N N . MET A 1 109 ? -8.041 0.851 17.977 1.00 96.31 109 MET A N 1
ATOM 859 C CA . MET A 1 109 ? -7.352 0.374 16.789 1.00 96.31 109 MET A CA 1
ATOM 860 C C . MET A 1 109 ? -6.070 1.171 16.514 1.00 96.31 109 MET A C 1
ATOM 862 O O . MET A 1 109 ? -6.051 2.400 16.548 1.00 96.31 109 MET A O 1
ATOM 866 N N . ARG A 1 110 ? -4.985 0.449 16.211 1.00 96.62 110 ARG A N 1
ATOM 867 C CA . ARG A 1 110 ? -3.687 1.022 15.827 1.00 96.62 110 ARG A CA 1
ATOM 868 C C . ARG A 1 110 ? -3.361 0.593 14.407 1.00 96.62 110 ARG A C 1
ATOM 870 O O . ARG A 1 110 ? -3.221 -0.600 14.157 1.00 96.62 110 ARG A O 1
ATOM 877 N N . LEU A 1 111 ? -3.247 1.563 13.507 1.00 95.44 111 LEU A N 1
ATOM 878 C CA . LEU A 1 111 ? -2.901 1.352 12.105 1.00 95.44 111 LEU A CA 1
ATOM 879 C C . LEU A 1 111 ? -1.407 1.614 11.889 1.00 95.44 111 LEU A C 1
ATOM 881 O O . LEU A 1 111 ? -0.897 2.657 12.293 1.00 95.44 111 LEU A O 1
ATOM 885 N N . VAL A 1 112 ? -0.724 0.682 11.230 1.00 94.75 112 VAL A N 1
ATOM 886 C CA . VAL A 1 112 ? 0.678 0.788 10.821 1.00 94.75 112 VAL A CA 1
ATOM 887 C C . VAL A 1 112 ? 0.755 0.643 9.303 1.00 94.75 112 VAL A C 1
ATOM 889 O O . VAL A 1 112 ? 0.281 -0.343 8.743 1.00 94.75 112 VAL A O 1
ATOM 892 N N . LEU A 1 113 ? 1.369 1.620 8.637 1.00 93.31 113 LEU A N 1
ATOM 893 C CA . LEU A 1 113 ? 1.566 1.624 7.186 1.00 93.31 113 LEU A CA 1
ATOM 894 C C . LEU A 1 113 ? 3.052 1.406 6.889 1.00 93.31 113 LEU A C 1
ATOM 896 O O . LEU A 1 113 ? 3.856 2.336 6.979 1.00 93.31 113 LEU A O 1
ATOM 900 N N . GLY A 1 114 ? 3.420 0.161 6.590 1.00 89.38 114 GLY A N 1
ATOM 901 C CA . GLY A 1 114 ? 4.802 -0.242 6.329 1.00 89.38 114 GLY A CA 1
ATOM 902 C C . GLY A 1 114 ? 5.275 0.197 4.946 1.00 89.38 114 GLY A C 1
ATOM 903 O O . GLY A 1 114 ? 4.487 0.200 4.005 1.00 89.38 114 GLY A O 1
ATOM 904 N N . GLU A 1 115 ? 6.554 0.573 4.835 1.00 88.44 115 GLU A N 1
ATOM 905 C CA . GLU A 1 115 ? 7.200 0.979 3.567 1.00 88.44 115 GLU A CA 1
ATOM 906 C C . GLU A 1 115 ? 6.421 2.056 2.790 1.00 88.44 115 GLU A C 1
ATOM 908 O O . GLU A 1 115 ? 6.458 2.138 1.564 1.00 88.44 115 GLU A O 1
ATOM 913 N N . SER A 1 116 ? 5.673 2.881 3.523 1.00 83.00 116 SER A N 1
ATOM 914 C CA . SER A 1 116 ? 4.673 3.765 2.939 1.00 83.00 116 SER A CA 1
ATOM 915 C C . SER A 1 116 ? 5.225 5.121 2.529 1.00 83.00 116 SER A C 1
ATOM 917 O O . SER A 1 116 ? 4.633 5.742 1.662 1.00 83.00 116 SER A O 1
ATOM 919 N N . GLY A 1 117 ? 6.329 5.591 3.123 1.00 78.00 117 GLY A N 1
ATOM 920 C CA . GLY A 1 117 ? 6.993 6.846 2.740 1.00 78.00 117 GLY A CA 1
ATOM 921 C C . GLY A 1 117 ? 6.090 8.091 2.712 1.00 78.00 117 GLY A C 1
ATOM 922 O O . GLY A 1 117 ? 6.402 9.029 1.989 1.00 78.00 117 GLY A O 1
ATOM 923 N N . ILE A 1 118 ? 4.970 8.090 3.448 1.00 72.44 118 ILE A N 1
ATOM 924 C CA . ILE A 1 118 ? 3.984 9.189 3.511 1.00 72.44 118 ILE A CA 1
ATOM 925 C C . ILE A 1 118 ? 4.259 10.185 4.658 1.00 72.44 118 ILE A C 1
ATOM 927 O O . ILE A 1 118 ? 3.329 10.826 5.151 1.00 72.44 118 ILE A O 1
ATOM 931 N N . GLY A 1 119 ? 5.508 10.265 5.126 1.00 55.31 119 GLY A N 1
ATOM 932 C CA . GLY A 1 119 ? 5.949 11.124 6.232 1.00 55.31 119 GLY A CA 1
ATOM 933 C C . GLY A 1 119 ? 7.052 12.086 5.829 1.00 55.31 119 GLY A C 1
ATOM 934 O O . GLY A 1 119 ? 7.655 11.870 4.755 1.00 55.31 119 GLY A O 1
#

Mean predicted aligned error: 4.01 Å

Sequence (119 aa):
MRLRGLDIANSADLKPLWDPYWKPLWDVIDATKLPLHFHTVSGYVPDHIRKIMFLGGDPSRAKLPDAPDVPMPVARAAFASNITQFQMNMASILTSMIFAGVLEHRRNMRLVLGESGIG

pLDDT: mean 92.69, std 6.2, range [55.31, 98.06]

Radius of gyration: 17.68 Å; Cα contacts (8 Å, |Δi|>4): 150; chains: 1; bounding box: 38×30×46 Å